Protein AF-A0A2G6PTF6-F1 (afdb_monomer)

Secondary structure (DSSP, 8-state):
---PPP---------HHHHHHHHHHHHHHHHTTS----S---------SS-TTTHHHHTTS--

Mean predicted aligned error: 17.6 Å

Solvent-accessible surface area (backbone atoms only — not comparable to full-atom values): 4481 Å² total; per-residue (Å²): 136,85,82,80,75,82,81,75,80,73,86,79,82,74,53,74,66,57,53,50,52,52,52,48,54,51,47,56,64,57,57,72,74,55,75,90,73,72,92,70,84,82,79,81,81,74,84,65,90,65,41,84,77,57,56,62,64,56,69,72,75,77,117

Sequence (63 aa):
MKREGRNVKGVKRMNSYEVAAVSYALHLYLSELHDEESNVITLKRVDNKYSPWNSKVYGLNEQ

Radius of gyration: 32.34 Å; Cα contacts (8 Å, |Δi|>4): 2; chains: 1; bounding box: 59×24×94 Å

Foldseek 3Di:
DDDDDDDDDDDDDDDPVRVVVVVVVVCVVVVVVDDPDDPDDDDPDDPCVDDVVNVVVVVVVPD

Structure (mmCIF, N/CA/C/O backbone):
data_AF-A0A2G6PTF6-F1
#
_entry.id   AF-A0A2G6PTF6-F1
#
loop_
_atom_site.group_PDB
_atom_site.id
_atom_site.type_symbol
_atom_site.label_atom_id
_atom_site.label_alt_id
_atom_site.label_comp_id
_atom_site.label_asym_id
_atom_site.label_entity_id
_atom_site.label_seq_id
_atom_site.pdbx_PDB_ins_code
_atom_site.Cartn_x
_atom_site.Cartn_y
_atom_site.Cartn_z
_atom_site.occupancy
_atom_site.B_iso_or_equiv
_atom_site.auth_seq_id
_atom_site.auth_comp_id
_atom_site.auth_asym_id
_atom_site.auth_atom_id
_atom_site.pdbx_PDB_model_num
ATOM 1 N N . MET A 1 1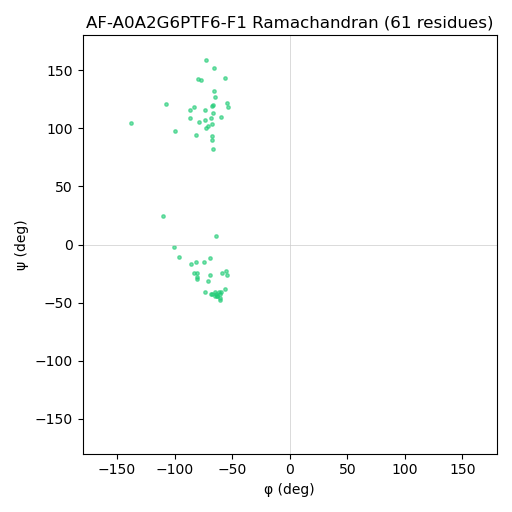 ? -13.081 -8.888 -60.741 1.00 46.97 1 MET A N 1
ATOM 2 C CA . MET A 1 1 ? -13.125 -8.486 -59.316 1.00 46.97 1 MET A CA 1
ATOM 3 C C . MET A 1 1 ? -11.948 -9.118 -58.576 1.00 46.97 1 MET A C 1
ATOM 5 O O . MET A 1 1 ? -12.023 -10.288 -58.226 1.00 46.97 1 MET A O 1
ATOM 9 N N . LYS A 1 2 ? -10.838 -8.391 -58.392 1.00 51.06 2 LYS A N 1
ATOM 10 C CA . LYS A 1 2 ? -9.713 -8.835 -57.548 1.00 51.06 2 LYS A CA 1
ATOM 11 C C . LYS A 1 2 ? -10.050 -8.478 -56.098 1.00 51.06 2 LYS A C 1
ATOM 13 O O . LYS A 1 2 ? -10.266 -7.309 -55.805 1.00 51.06 2 LYS A O 1
ATOM 18 N N . ARG A 1 3 ? -10.158 -9.473 -55.215 1.00 62.03 3 ARG A N 1
ATOM 19 C CA . ARG A 1 3 ? -10.273 -9.248 -53.767 1.00 62.03 3 ARG A CA 1
ATOM 20 C C . ARG A 1 3 ? -8.857 -9.140 -53.213 1.00 62.03 3 ARG A C 1
ATOM 22 O O . ARG A 1 3 ? -8.140 -10.135 -53.193 1.00 62.03 3 ARG A O 1
ATOM 29 N N . GLU A 1 4 ? -8.448 -7.943 -52.816 1.00 58.66 4 GLU A N 1
ATOM 30 C CA . GLU A 1 4 ? -7.206 -7.745 -52.071 1.00 58.66 4 GLU A CA 1
ATOM 31 C C . GLU A 1 4 ? -7.367 -8.373 -50.681 1.00 58.66 4 GLU A C 1
ATOM 33 O O . GLU A 1 4 ? -8.281 -8.046 -49.922 1.00 58.66 4 GLU A O 1
ATOM 38 N N . GLY A 1 5 ? -6.525 -9.363 -50.382 1.00 61.91 5 GLY A N 1
ATOM 39 C CA . GLY A 1 5 ? -6.508 -10.034 -49.089 1.00 61.91 5 GLY A CA 1
ATOM 40 C C . GLY A 1 5 ? -6.070 -9.068 -47.993 1.00 61.91 5 GLY A C 1
ATOM 41 O O . GLY A 1 5 ? -5.065 -8.374 -48.135 1.00 61.91 5 GLY A O 1
ATOM 42 N N . ARG A 1 6 ? -6.823 -9.030 -46.887 1.00 65.81 6 ARG A N 1
ATOM 43 C CA . ARG A 1 6 ? -6.473 -8.263 -45.684 1.00 65.81 6 ARG A CA 1
ATOM 44 C C . ARG A 1 6 ? -5.062 -8.635 -45.224 1.00 65.81 6 ARG A C 1
ATOM 46 O O . ARG A 1 6 ? -4.814 -9.775 -44.839 1.00 65.81 6 ARG A O 1
ATOM 53 N N . ASN A 1 7 ? -4.164 -7.653 -45.226 1.00 65.31 7 ASN A N 1
ATOM 54 C CA . ASN A 1 7 ? -2.856 -7.754 -44.596 1.00 65.31 7 ASN A CA 1
ATOM 55 C C . ASN A 1 7 ? -3.059 -7.821 -43.075 1.00 65.31 7 ASN A C 1
ATOM 57 O O . ASN A 1 7 ? -3.396 -6.824 -42.433 1.00 65.31 7 ASN A O 1
ATOM 61 N N . VAL A 1 8 ? -2.921 -9.015 -42.501 1.00 67.19 8 VAL A N 1
ATOM 62 C CA . VAL A 1 8 ? -2.852 -9.175 -41.049 1.00 67.19 8 VAL A CA 1
ATOM 63 C C . VAL A 1 8 ? -1.477 -8.688 -40.606 1.00 67.19 8 VAL A C 1
ATOM 65 O O . VAL A 1 8 ? -0.461 -9.318 -40.891 1.00 67.19 8 VAL A O 1
ATOM 68 N N . LYS A 1 9 ? -1.438 -7.517 -39.961 1.00 62.66 9 LYS A N 1
ATOM 69 C CA . LYS A 1 9 ? -0.204 -6.975 -39.385 1.00 62.66 9 LYS A CA 1
ATOM 70 C C . LYS A 1 9 ? 0.388 -8.031 -38.450 1.00 62.66 9 LYS A C 1
ATOM 72 O O . LYS A 1 9 ? -0.289 -8.493 -37.533 1.00 62.66 9 LYS A O 1
ATOM 77 N N . GLY A 1 10 ? 1.623 -8.440 -38.734 1.00 62.53 10 GLY A N 1
ATOM 78 C CA . GLY A 1 10 ? 2.323 -9.477 -37.984 1.00 62.53 10 GLY A CA 1
ATOM 79 C C . GLY A 1 10 ? 2.403 -9.143 -36.496 1.00 62.53 10 GLY A C 1
ATOM 80 O O . GLY A 1 10 ? 2.563 -7.983 -36.113 1.00 62.53 10 GLY A O 1
ATOM 81 N N . VAL A 1 11 ? 2.288 -10.173 -35.659 1.00 66.81 11 VAL A N 1
ATOM 82 C CA . VAL A 1 11 ? 2.418 -10.061 -34.203 1.00 66.81 11 VAL A CA 1
ATOM 83 C C . VAL A 1 11 ? 3.813 -9.525 -33.879 1.00 66.81 11 VAL A C 1
ATOM 85 O O . VAL A 1 11 ? 4.811 -10.223 -34.068 1.00 6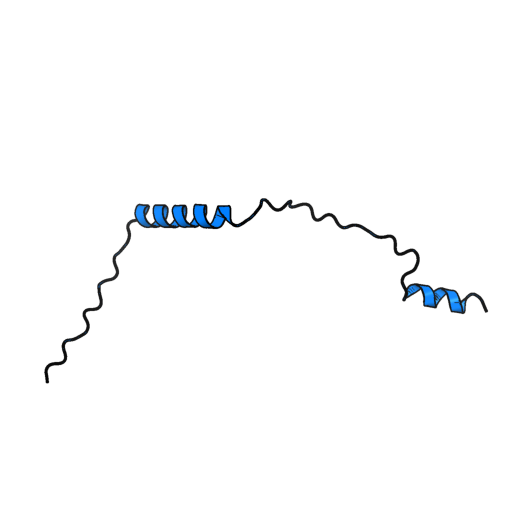6.81 11 VAL A O 1
ATOM 88 N N . LYS A 1 12 ? 3.893 -8.276 -33.404 1.00 76.38 12 LYS A N 1
ATOM 89 C CA . LYS A 1 12 ? 5.145 -7.688 -32.919 1.00 76.38 12 LYS A CA 1
ATOM 90 C C . LYS A 1 12 ? 5.559 -8.445 -31.659 1.00 76.38 12 LYS A C 1
ATOM 92 O O . LYS A 1 12 ? 4.869 -8.377 -30.645 1.00 76.38 12 LYS A O 1
ATOM 97 N N . ARG A 1 13 ? 6.672 -9.178 -31.722 1.00 77.88 13 ARG A N 1
ATOM 98 C CA . ARG A 1 13 ? 7.270 -9.781 -30.527 1.00 77.88 13 ARG A CA 1
ATOM 99 C C . ARG A 1 13 ? 7.920 -8.670 -29.713 1.00 77.88 13 ARG A C 1
ATOM 101 O O . ARG A 1 13 ? 8.827 -8.010 -30.208 1.00 77.88 13 ARG A O 1
ATOM 108 N N . MET A 1 14 ? 7.398 -8.442 -28.513 1.00 81.12 14 MET A N 1
ATOM 109 C CA . MET A 1 14 ? 7.980 -7.503 -27.561 1.00 81.12 14 MET A CA 1
ATOM 110 C C . MET A 1 14 ? 9.202 -8.125 -26.894 1.00 81.12 14 MET A C 1
ATOM 112 O O . MET A 1 14 ? 9.204 -9.317 -26.573 1.00 8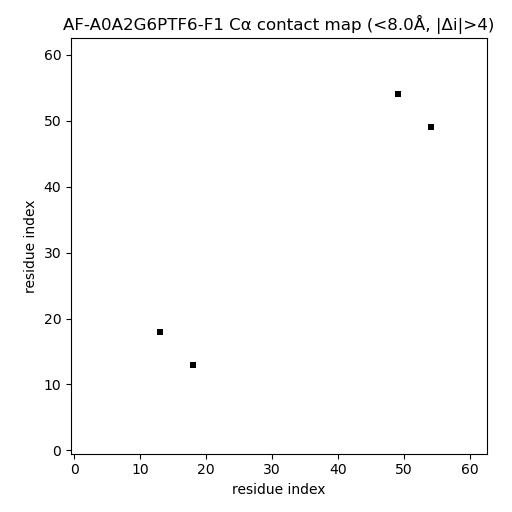1.12 14 MET A O 1
ATOM 116 N N . ASN A 1 15 ? 10.225 -7.307 -26.672 1.00 90.69 15 ASN A N 1
ATOM 117 C CA . ASN A 1 15 ? 11.375 -7.708 -25.871 1.00 90.69 15 ASN A CA 1
ATOM 118 C C . ASN A 1 15 ? 11.006 -7.758 -24.380 1.00 90.69 15 ASN A C 1
ATOM 120 O O . ASN A 1 15 ? 10.064 -7.106 -23.928 1.00 90.69 15 ASN A O 1
ATOM 124 N N . SER A 1 16 ? 11.785 -8.499 -23.590 1.00 90.00 16 SER A N 1
ATOM 125 C CA . SER A 1 16 ? 11.551 -8.679 -22.148 1.00 90.00 16 SER A CA 1
ATOM 126 C C . SER A 1 16 ? 11.486 -7.359 -21.372 1.00 90.00 16 SER A C 1
ATOM 128 O O . SER A 1 16 ? 10.640 -7.207 -20.496 1.00 90.00 16 SER A O 1
ATOM 130 N N . TYR A 1 17 ? 12.323 -6.379 -21.722 1.00 92.81 17 TYR A N 1
ATOM 131 C CA . TYR A 1 17 ? 12.311 -5.061 -21.081 1.00 92.81 17 TYR A CA 1
ATOM 132 C C . TYR A 1 17 ? 11.072 -4.228 -21.446 1.00 92.81 17 TYR A C 1
ATOM 134 O O . TYR A 1 17 ? 10.598 -3.464 -20.613 1.00 92.81 17 TYR A O 1
ATOM 142 N N . GLU A 1 18 ? 10.514 -4.385 -22.655 1.00 94.19 1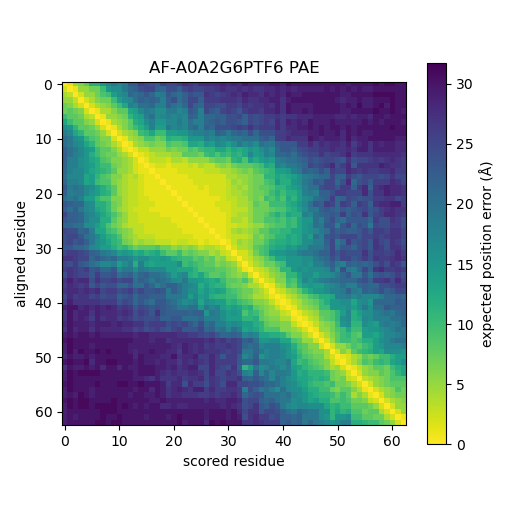8 GLU A N 1
ATOM 143 C CA . GLU A 1 18 ? 9.281 -3.691 -23.056 1.00 94.19 18 GLU A CA 1
ATOM 144 C C . GLU A 1 18 ? 8.094 -4.223 -22.247 1.00 94.19 18 GLU A C 1
ATOM 146 O O . GLU A 1 18 ? 7.296 -3.448 -21.725 1.00 94.19 18 GLU A O 1
ATOM 151 N N . VAL A 1 19 ? 8.022 -5.546 -22.070 1.00 93.44 19 VAL A N 1
ATOM 152 C CA . VAL A 1 19 ? 6.998 -6.189 -21.234 1.00 93.44 19 VAL A CA 1
ATOM 153 C C . VAL A 1 19 ? 7.148 -5.771 -19.771 1.00 93.44 19 VAL A C 1
ATOM 155 O O . VAL A 1 19 ? 6.148 -5.452 -19.128 1.00 93.44 19 VAL A O 1
ATOM 158 N N . ALA A 1 20 ? 8.379 -5.715 -19.251 1.00 94.56 20 ALA A N 1
ATOM 159 C CA . ALA A 1 20 ? 8.644 -5.271 -17.883 1.00 94.56 20 ALA A CA 1
ATOM 160 C C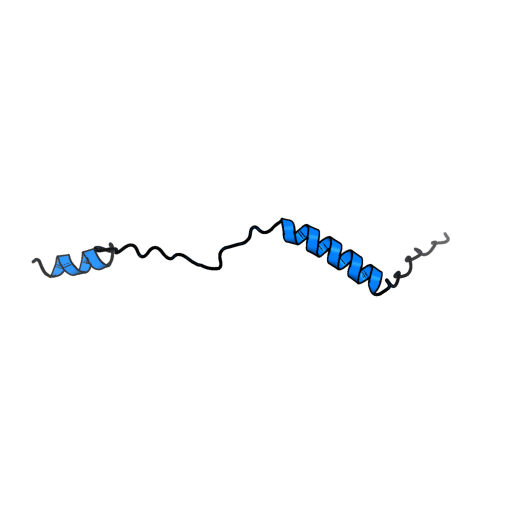 . ALA A 1 20 ? 8.230 -3.805 -17.669 1.00 94.56 20 ALA A C 1
ATOM 162 O O . ALA A 1 20 ? 7.557 -3.502 -16.688 1.00 94.56 20 ALA A O 1
ATOM 163 N N . ALA A 1 21 ? 8.560 -2.915 -18.610 1.00 95.38 21 ALA A N 1
ATOM 164 C CA . ALA A 1 21 ? 8.199 -1.500 -18.538 1.00 95.38 21 ALA A CA 1
ATOM 165 C C . ALA A 1 21 ? 6.676 -1.286 -18.562 1.00 95.38 21 ALA A C 1
ATOM 167 O O . ALA A 1 21 ? 6.150 -0.526 -17.750 1.00 95.38 21 ALA A O 1
ATOM 168 N N . VAL A 1 22 ? 5.958 -1.989 -19.444 1.00 94.56 22 VAL A N 1
ATOM 169 C CA . VAL A 1 22 ? 4.486 -1.923 -19.510 1.00 94.56 22 VAL A CA 1
ATOM 170 C C . VAL A 1 22 ? 3.856 -2.482 -18.234 1.00 94.56 22 VAL A C 1
ATOM 172 O O . VAL A 1 22 ? 2.962 -1.858 -17.669 1.00 94.56 22 VAL A O 1
ATOM 175 N N . SER A 1 23 ? 4.348 -3.624 -17.748 1.00 93.75 23 SER A N 1
ATOM 176 C CA . SER A 1 23 ? 3.872 -4.233 -16.499 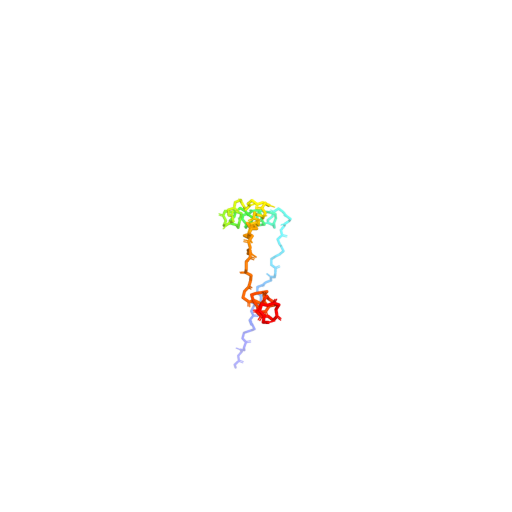1.00 93.75 23 SER A CA 1
ATOM 177 C C . SER A 1 23 ? 4.073 -3.299 -15.306 1.00 93.75 23 SER A C 1
ATOM 179 O O . SER A 1 23 ? 3.180 -3.165 -14.476 1.00 93.75 23 SER A O 1
ATOM 181 N N . TYR A 1 24 ? 5.214 -2.610 -15.244 1.00 94.12 24 TYR A N 1
ATOM 182 C CA . TYR A 1 24 ? 5.515 -1.661 -14.177 1.00 94.12 24 TYR A CA 1
ATOM 183 C C . TYR A 1 24 ? 4.631 -0.409 -14.240 1.00 94.12 24 TYR A C 1
ATOM 185 O O . TYR A 1 24 ? 4.100 0.015 -13.218 1.00 94.12 24 TYR A O 1
ATOM 193 N N . ALA A 1 25 ? 4.399 0.139 -15.436 1.00 92.94 25 ALA A N 1
ATOM 194 C CA . ALA A 1 25 ? 3.484 1.265 -15.618 1.00 92.94 25 ALA A CA 1
ATOM 195 C C . ALA A 1 25 ? 2.047 0.917 -15.186 1.00 92.94 25 ALA A C 1
ATOM 197 O O . ALA A 1 25 ? 1.399 1.709 -14.504 1.00 92.94 25 ALA A O 1
ATOM 198 N N . LEU A 1 26 ? 1.566 -0.284 -15.532 1.00 91.62 26 LEU A N 1
ATOM 199 C CA . LEU A 1 26 ? 0.265 -0.783 -15.076 1.00 91.62 26 LEU A CA 1
ATOM 200 C C . LEU A 1 26 ? 0.229 -0.998 -13.560 1.00 91.62 26 LEU A C 1
ATOM 202 O O . LEU A 1 26 ? -0.765 -0.660 -12.927 1.00 91.62 26 LEU A O 1
ATOM 206 N N . HIS A 1 27 ? 1.300 -1.541 -12.979 1.00 90.44 27 HIS A N 1
ATOM 207 C CA . HIS A 1 27 ? 1.399 -1.743 -11.537 1.00 90.44 27 HIS A CA 1
ATOM 208 C C . HIS A 1 27 ? 1.296 -0.418 -10.777 1.00 90.44 27 HIS A C 1
ATOM 210 O O . HIS A 1 27 ? 0.485 -0.329 -9.865 1.00 90.44 27 HIS A O 1
ATOM 216 N N . LEU A 1 28 ? 2.035 0.616 -11.189 1.00 89.44 28 LEU A N 1
ATOM 217 C CA . LEU A 1 28 ? 1.947 1.944 -10.573 1.00 89.44 28 LEU A CA 1
ATOM 218 C C . LEU A 1 28 ? 0.540 2.540 -10.701 1.00 89.44 28 LEU A C 1
ATOM 220 O O . LEU A 1 28 ? -0.020 2.999 -9.713 1.00 89.44 28 LEU A O 1
ATOM 224 N N . TYR A 1 29 ? -0.057 2.459 -11.893 1.00 87.50 29 TYR A N 1
ATOM 225 C CA . TYR A 1 29 ? -1.404 2.975 -12.140 1.00 87.50 29 TYR A CA 1
ATOM 226 C C . TYR A 1 29 ? -2.480 2.294 -11.279 1.00 87.50 29 TYR A C 1
ATOM 228 O O . TYR A 1 29 ? -3.389 2.950 -10.780 1.00 87.50 29 TYR A O 1
ATOM 236 N N . LEU A 1 30 ? -2.391 0.973 -11.101 1.00 84.06 30 LEU A N 1
ATOM 237 C CA . LEU A 1 30 ? -3.347 0.216 -10.289 1.00 84.06 30 LEU A CA 1
ATOM 238 C C . LEU A 1 30 ? -3.053 0.314 -8.788 1.00 84.06 30 LEU A C 1
ATOM 240 O O . LEU A 1 30 ? -3.978 0.214 -7.986 1.00 84.06 30 LEU A O 1
ATOM 244 N N . SER A 1 31 ? -1.791 0.514 -8.403 1.00 79.12 31 SER A N 1
ATOM 245 C CA . SER A 1 31 ? -1.390 0.619 -6.998 1.00 79.12 31 SER A CA 1
ATOM 246 C C . SER A 1 31 ? -1.906 1.895 -6.335 1.00 79.12 31 SER A C 1
ATOM 248 O O . SER A 1 31 ? -2.105 1.890 -5.128 1.00 79.12 31 SER A O 1
ATOM 250 N N . GLU A 1 32 ? -2.156 2.964 -7.095 1.00 66.44 32 GLU A N 1
ATOM 251 C CA . GLU A 1 32 ? -2.749 4.203 -6.568 1.00 66.44 32 GLU A CA 1
ATOM 252 C C . GLU A 1 32 ? -4.253 4.081 -6.267 1.00 66.44 32 GLU A C 1
ATOM 254 O O . GLU A 1 32 ? -4.814 4.937 -5.586 1.00 66.44 32 GLU A O 1
ATOM 259 N N . LEU A 1 33 ? -4.931 3.043 -6.773 1.00 67.25 33 LEU A N 1
ATOM 260 C CA . LEU A 1 33 ? -6.389 2.933 -6.672 1.00 67.25 33 LEU A CA 1
ATOM 261 C C . LEU A 1 33 ? -6.876 2.301 -5.357 1.00 67.25 33 LEU A C 1
ATOM 263 O O . LEU A 1 33 ? -8.059 2.403 -5.034 1.00 67.25 33 LEU A O 1
ATOM 267 N N . HIS A 1 34 ? -5.988 1.626 -4.625 1.00 67.75 34 HIS A N 1
ATOM 268 C CA . HIS A 1 34 ? -6.300 0.956 -3.366 1.00 67.75 34 HIS A CA 1
ATOM 269 C C . HIS A 1 34 ? -5.691 1.751 -2.205 1.00 67.75 34 HIS A C 1
ATOM 271 O O . HIS A 1 34 ? -4.480 1.944 -2.164 1.00 67.75 34 HIS A O 1
ATOM 277 N N . ASP A 1 35 ? -6.524 2.206 -1.265 1.00 70.62 35 ASP A N 1
ATOM 278 C CA . ASP A 1 35 ? -6.049 2.711 0.030 1.00 70.62 35 ASP A CA 1
ATOM 279 C C . ASP A 1 35 ? -5.418 1.552 0.827 1.00 70.62 35 ASP A C 1
ATOM 281 O O . ASP A 1 35 ? -5.794 0.390 0.626 1.00 70.62 35 ASP A O 1
ATOM 285 N N . GLU A 1 36 ? -4.462 1.836 1.715 1.00 71.94 36 GLU A N 1
ATOM 286 C CA . GLU A 1 36 ? -3.871 0.804 2.572 1.00 71.94 36 GLU A CA 1
ATOM 287 C C . GLU A 1 36 ? -4.924 0.305 3.568 1.00 71.94 36 GLU A C 1
ATOM 289 O O . GLU A 1 36 ? -5.139 0.867 4.645 1.00 71.94 36 GLU A O 1
ATOM 294 N N . GLU A 1 37 ? -5.622 -0.767 3.198 1.00 69.69 37 GLU A N 1
ATOM 295 C CA . GLU A 1 37 ? -6.614 -1.382 4.066 1.00 69.69 37 GLU A CA 1
ATOM 296 C C . GLU A 1 37 ? -5.923 -1.962 5.310 1.00 69.69 37 GLU A C 1
ATOM 298 O O . GLU A 1 37 ? -4.973 -2.747 5.236 1.00 69.69 37 GLU A O 1
ATOM 303 N N . SER A 1 38 ? -6.406 -1.583 6.496 1.00 75.12 38 SER A N 1
ATOM 304 C CA . SER A 1 38 ? -5.934 -2.191 7.735 1.00 75.12 38 SER A CA 1
ATOM 305 C C . SER A 1 38 ? -6.371 -3.654 7.774 1.00 75.12 38 SER A C 1
ATOM 307 O O . SER A 1 38 ? -7.562 -3.950 7.828 1.00 75.12 38 SER A O 1
ATOM 309 N N . ASN A 1 39 ? -5.409 -4.576 7.859 1.00 73.75 39 ASN A N 1
ATOM 310 C CA . ASN A 1 39 ? -5.664 -6.015 8.034 1.00 73.75 39 ASN A CA 1
ATOM 311 C C . ASN A 1 39 ? -6.347 -6.372 9.381 1.00 73.75 39 ASN A C 1
ATOM 313 O O . ASN A 1 39 ? -6.461 -7.547 9.733 1.00 73.75 39 ASN A O 1
ATOM 317 N N . VAL A 1 40 ? -6.780 -5.381 10.171 1.00 79.94 40 VAL A N 1
ATOM 318 C CA . VAL A 1 40 ? -7.436 -5.565 11.469 1.00 79.94 40 VAL A CA 1
ATOM 319 C C . VAL A 1 40 ? -8.951 -5.420 11.315 1.00 79.94 40 VAL A C 1
ATOM 321 O O . VAL A 1 40 ? -9.510 -4.324 11.372 1.00 79.94 40 VAL A O 1
ATOM 324 N N . ILE A 1 41 ? -9.646 -6.553 11.200 1.00 76.06 41 ILE A N 1
ATOM 325 C CA . ILE A 1 41 ? -11.113 -6.590 11.243 1.00 76.06 41 ILE A CA 1
ATOM 326 C C . ILE A 1 41 ? -11.565 -6.350 12.693 1.00 76.06 41 ILE A C 1
ATOM 328 O O . ILE A 1 41 ? -11.545 -7.255 13.530 1.00 76.06 41 ILE A O 1
ATOM 332 N N . THR A 1 42 ? -11.986 -5.124 13.012 1.00 80.38 42 THR A N 1
ATOM 333 C CA . THR A 1 42 ? -12.505 -4.795 14.350 1.00 80.38 42 THR A CA 1
ATOM 334 C C . THR A 1 42 ? -13.971 -5.217 14.474 1.00 80.38 42 THR A C 1
ATOM 336 O O . THR A 1 42 ? -14.887 -4.470 14.130 1.00 80.38 42 THR A O 1
ATOM 339 N N . LEU A 1 43 ? -14.216 -6.422 14.992 1.00 76.75 43 LEU A N 1
ATOM 340 C CA . LEU A 1 43 ? -15.563 -6.901 15.316 1.00 76.75 43 LEU A CA 1
ATOM 341 C C . LEU A 1 43 ? -16.039 -6.291 16.645 1.00 76.75 43 LEU A C 1
ATOM 343 O O . LEU A 1 43 ? -15.622 -6.717 17.722 1.00 76.75 43 LEU A O 1
ATOM 347 N N . LYS A 1 44 ? -16.956 -5.316 16.592 1.00 77.62 44 LYS A N 1
ATOM 348 C CA . LYS A 1 44 ? -17.663 -4.835 17.790 1.00 77.62 44 LYS A CA 1
ATOM 349 C C . LYS A 1 44 ? -18.646 -5.909 18.258 1.00 77.62 44 LYS A C 1
ATOM 351 O O . LYS A 1 44 ? -19.727 -6.053 17.689 1.00 77.62 44 LYS A O 1
ATOM 356 N N . ARG A 1 45 ? -18.290 -6.664 19.303 1.00 71.44 45 ARG A N 1
ATOM 357 C CA . ARG A 1 45 ? -19.263 -7.496 20.022 1.00 71.44 45 ARG A CA 1
ATOM 358 C C . ARG A 1 45 ? -20.229 -6.576 20.756 1.00 71.44 45 ARG A C 1
ATOM 360 O O . ARG A 1 45 ? -19.855 -5.918 21.719 1.00 71.44 45 ARG A O 1
ATOM 367 N N . VAL A 1 46 ? -21.462 -6.516 20.271 1.00 73.62 46 VAL A N 1
ATOM 368 C CA . VAL A 1 46 ? -22.567 -5.932 21.025 1.00 73.62 46 VAL A CA 1
ATOM 369 C C . VAL A 1 46 ? -23.115 -7.054 21.896 1.00 73.62 46 VAL A C 1
ATOM 371 O O . VAL A 1 46 ? -23.587 -8.063 21.368 1.00 73.62 46 VAL A O 1
ATOM 374 N N . ASP A 1 47 ? -23.019 -6.915 23.217 1.00 68.19 47 ASP A N 1
ATOM 375 C CA . ASP A 1 47 ? -23.674 -7.838 24.140 1.00 68.19 47 ASP A CA 1
ATOM 376 C C . ASP A 1 47 ? -25.189 -7.648 24.003 1.00 68.19 47 ASP A C 1
ATOM 378 O O . ASP A 1 47 ? -25.800 -6.815 24.674 1.00 68.19 47 ASP A O 1
ATOM 382 N N . ASN A 1 48 ? -25.812 -8.408 23.100 1.00 65.06 48 ASN A N 1
ATOM 383 C CA . ASN A 1 48 ? -27.263 -8.529 23.037 1.00 65.06 48 ASN A CA 1
ATOM 384 C C . ASN A 1 48 ? -27.729 -9.256 24.304 1.00 65.06 48 ASN A C 1
ATOM 386 O O . ASN A 1 48 ? -27.963 -10.464 24.281 1.00 65.06 48 ASN A O 1
ATOM 390 N N . LYS A 1 49 ? -27.872 -8.524 25.421 1.00 63.59 49 LYS A N 1
ATOM 391 C CA . LYS A 1 49 ? -28.426 -9.056 26.681 1.00 63.59 49 LYS A CA 1
ATOM 392 C C . LYS A 1 49 ? -29.800 -9.697 26.472 1.00 63.59 49 LYS A C 1
ATOM 394 O O . LYS A 1 49 ? -30.156 -10.624 27.187 1.00 63.59 49 LYS A O 1
ATOM 399 N N . TYR A 1 50 ? -30.522 -9.249 25.449 1.00 61.84 50 TYR A N 1
ATOM 400 C CA . TYR A 1 50 ? -31.773 -9.839 25.007 1.00 61.84 50 TYR A CA 1
ATOM 401 C C . TYR A 1 50 ? -31.774 -9.889 23.481 1.00 61.84 50 TYR A C 1
ATOM 403 O O . TYR A 1 50 ? -31.929 -8.866 22.817 1.00 61.84 50 TYR A O 1
ATOM 411 N N . SER A 1 51 ? -31.565 -11.072 22.902 1.00 67.38 51 SER A N 1
ATOM 412 C CA . SER A 1 51 ? -31.941 -11.283 21.505 1.00 67.38 51 SER A CA 1
ATOM 413 C C . SER A 1 51 ? -33.455 -11.530 21.453 1.00 67.38 51 SER A C 1
ATOM 415 O O . SER A 1 51 ? -33.970 -12.228 22.328 1.00 67.38 51 SER A O 1
ATOM 417 N N . PRO A 1 52 ? -34.186 -11.033 20.438 1.00 59.69 52 PRO A N 1
ATOM 418 C CA . PRO A 1 52 ? -35.623 -11.298 20.291 1.00 59.69 52 PRO A CA 1
ATOM 419 C C . PRO A 1 52 ? -35.966 -12.799 20.254 1.00 59.69 52 PRO A C 1
ATOM 421 O O . PRO A 1 52 ? -37.082 -13.193 20.580 1.00 59.69 52 PRO A O 1
ATOM 424 N N . TRP A 1 53 ? -34.989 -13.642 19.891 1.00 61.16 53 TRP A N 1
ATOM 425 C CA . TRP A 1 53 ? -35.076 -15.101 19.959 1.00 61.16 53 TRP A CA 1
ATOM 426 C C . TRP A 1 53 ? -34.992 -15.637 21.399 1.00 61.16 53 TRP A C 1
ATOM 428 O O . TRP A 1 53 ? -35.759 -16.521 21.768 1.00 61.16 53 TRP A O 1
ATOM 438 N N . ASN A 1 54 ? -34.109 -15.078 22.236 1.00 56.34 54 ASN A N 1
ATOM 439 C CA . ASN A 1 54 ? -33.946 -15.482 23.637 1.00 56.34 54 ASN A CA 1
ATOM 440 C C . ASN A 1 54 ? -35.004 -14.861 24.572 1.00 56.34 54 ASN A C 1
ATOM 442 O O . ASN A 1 54 ? -35.337 -15.444 25.599 1.00 56.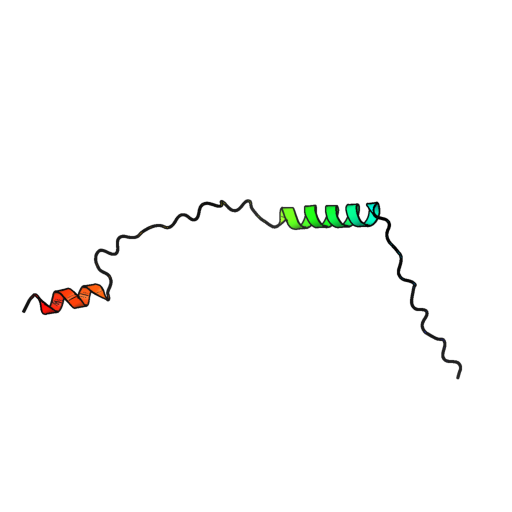34 54 ASN A O 1
ATOM 446 N N . SER A 1 55 ? -35.604 -13.719 24.208 1.00 63.12 55 SER A N 1
ATOM 447 C CA . SER A 1 55 ? -36.709 -13.102 24.967 1.00 63.12 55 SER A CA 1
ATOM 448 C C . SER A 1 55 ? -37.928 -14.021 25.105 1.00 63.12 55 SER A C 1
ATOM 450 O O . SER A 1 55 ? -38.693 -13.895 26.056 1.00 63.12 55 SER A O 1
ATOM 452 N N . LYS A 1 56 ? -38.098 -14.978 24.185 1.00 60.53 56 LYS A N 1
ATOM 453 C CA . LYS A 1 56 ? -39.219 -15.924 24.188 1.00 60.53 56 LYS A CA 1
ATOM 454 C C . LYS A 1 56 ? -39.023 -17.114 25.140 1.00 60.53 56 LYS A C 1
ATOM 456 O O . LYS A 1 56 ? -39.992 -17.801 25.438 1.00 60.53 56 LYS A O 1
ATOM 461 N N . VAL A 1 57 ? -37.799 -17.347 25.623 1.00 62.22 57 VAL A N 1
ATOM 462 C CA . VAL A 1 57 ? -37.472 -18.457 26.539 1.00 62.22 57 VAL A CA 1
ATOM 463 C C . VAL A 1 57 ? -37.858 -18.120 27.985 1.00 62.22 57 VAL A C 1
ATOM 465 O O . VAL A 1 57 ? -38.246 -19.006 28.737 1.00 62.22 57 VAL A O 1
ATOM 468 N N . TYR A 1 58 ? -37.825 -16.840 28.367 1.00 63.81 58 TYR A N 1
ATOM 469 C CA . TYR A 1 58 ? -38.128 -16.413 29.739 1.00 63.81 58 TYR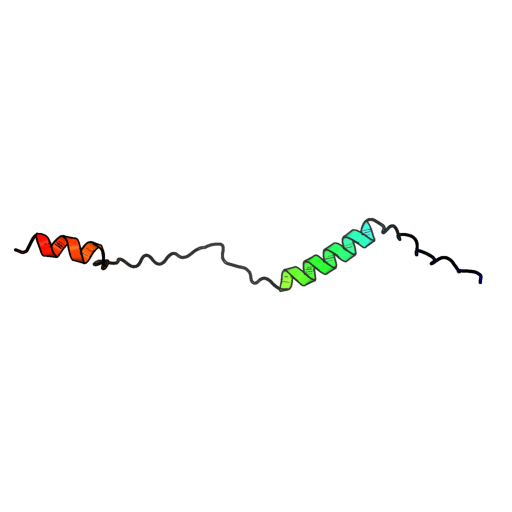 A CA 1
ATOM 470 C C . TYR A 1 58 ? -39.627 -16.258 30.034 1.00 63.81 58 TYR A C 1
ATOM 472 O O . TYR A 1 58 ? -40.033 -16.448 31.172 1.00 63.81 58 TYR A O 1
ATOM 480 N N . GLY A 1 59 ? -40.469 -16.020 29.021 1.00 61.31 59 GLY A N 1
ATOM 481 C CA . GLY A 1 59 ? -41.922 -15.880 29.214 1.00 61.31 59 GLY A CA 1
ATOM 482 C C . GLY A 1 59 ? -42.657 -17.171 29.607 1.00 61.31 59 GLY A C 1
ATOM 483 O O . GLY A 1 59 ? -43.820 -17.106 29.986 1.00 61.31 59 GLY A O 1
ATOM 484 N N . LEU A 1 60 ? -42.000 -18.334 29.519 1.00 60.16 60 LEU A N 1
ATOM 485 C CA . LEU A 1 60 ? -42.558 -19.634 29.924 1.00 60.16 60 LEU A CA 1
ATOM 486 C C . LEU A 1 60 ? -42.161 -20.049 31.351 1.00 60.16 60 LEU A C 1
ATOM 488 O O . LEU A 1 60 ? -42.727 -21.004 31.869 1.00 60.16 60 LEU A O 1
ATOM 492 N N . ASN A 1 61 ? -41.209 -19.345 31.978 1.00 60.94 61 ASN A N 1
ATOM 493 C CA . ASN A 1 61 ? -40.766 -19.603 33.355 1.00 60.94 61 ASN A CA 1
ATOM 494 C C . ASN A 1 61 ? -41.386 -18.633 34.385 1.00 60.94 61 ASN A C 1
ATOM 496 O O . ASN A 1 61 ? -41.110 -18.769 35.572 1.00 60.94 61 ASN A O 1
ATOM 500 N N . GLU A 1 62 ? -42.195 -17.658 33.949 1.00 55.97 6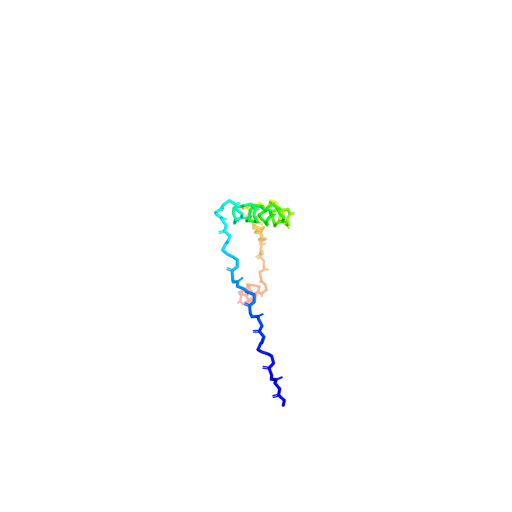2 GLU A N 1
ATOM 501 C CA . GLU A 1 62 ? -42.862 -16.657 34.805 1.00 55.97 62 GLU A CA 1
ATOM 502 C C . GLU A 1 62 ? -44.397 -16.849 34.894 1.00 55.97 62 GLU A C 1
ATOM 504 O O . GLU A 1 62 ? -45.120 -15.891 35.168 1.00 55.97 62 GLU A O 1
ATOM 509 N N . GLN A 1 63 ? -44.912 -18.066 34.661 1.00 47.84 63 GLN A N 1
ATOM 510 C CA . GLN A 1 63 ? -46.332 -18.421 34.855 1.00 47.84 63 GLN A CA 1
ATOM 511 C C . GLN A 1 63 ? -46.532 -19.423 35.989 1.00 47.84 63 GLN A C 1
ATOM 513 O O . GLN A 1 63 ? -45.716 -20.366 36.091 1.00 47.84 63 GLN A O 1
#

pLDDT: mean 72.9, std 13.21, range [46.97, 95.38]